Protein AF-A0A329S647-F1 (afdb_mon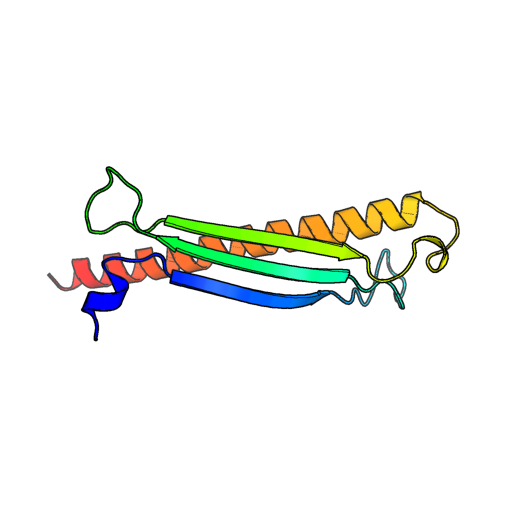omer)

Organism: NCBI:txid29920

Radius of gyration: 19.68 Å; Cα contacts (8 Å, |Δi|>4): 115; chains: 1; bounding box: 47×30×49 Å

pLDDT: mean 81.37, std 15.27, range [33.09, 95.38]

Secondary structure (DSSP, 8-state):
--GGGGTS-EEEEEEEEE---EETTEE--S--EEEEEEEEEEPPTTS-TT--EEEEEEEEEE-S-GGGS-S-HHHHHHHHHHHHHHHHHHHHHHHHHHHHHHHHHHHHHHTT-

Foldseek 3Di:
DVCVPQPDKDKDKDKDKDADQDDPRHGDDQFIKIKIKMWIWADDPPDDPPDIDIDIDMDIGGPGDPVVPPPDPVVNVVVVCVVVVVVVVVVVVVVVVVVVVVVVVVVVVVVVD

Nearest PDB structures (foldseek):
  6yfl-assembly1_AB  TM=3.359E-01  e=5.437E-01  Leviviridae sp.
  2n8x-assembly1_A  TM=4.693E-01  e=5.918E+00  Pseudomonas aeruginosa PAO1

Sequence (113 aa):
MVDLFRALPVVIVWRSFIDPVEFSGAPLRGAEFREKGYIVIRRPRGMAENFALLQTCYLIHQETPVHSLTDDGAVTGALTDFVLSGTAANIAVGHQIVANILFNEAMKTYSCV

Mean predicted aligned error: 8.7 Å

Structure (mmCIF, N/CA/C/O backbone):
data_AF-A0A329S647-F1
#
_entry.id   AF-A0A329S647-F1
#
loop_
_atom_site.group_PDB
_atom_site.id
_atom_site.type_symbol
_atom_site.label_atom_id
_atom_site.label_alt_id
_atom_site.label_comp_id
_atom_site.label_asym_id
_atom_site.label_entity_id
_atom_site.label_seq_id
_atom_site.pdbx_PDB_ins_code
_atom_site.Cartn_x
_atom_site.Cartn_y
_atom_site.Cartn_z
_atom_site.occupancy
_atom_site.B_iso_or_equiv
_atom_site.auth_seq_id
_atom_site.auth_comp_id
_atom_site.auth_asym_id
_atom_site.auth_atom_id
_atom_site.pdbx_PDB_model_num
ATOM 1 N N . MET A 1 1 ? -26.970 -7.142 13.706 1.00 37.16 1 MET A N 1
ATOM 2 C CA . MET A 1 1 ? -26.031 -6.963 12.568 1.00 37.16 1 MET A CA 1
ATOM 3 C C . MET A 1 1 ? -24.768 -6.188 12.959 1.00 37.16 1 MET A C 1
ATOM 5 O O . MET A 1 1 ? -23.732 -6.432 12.361 1.00 37.16 1 MET A O 1
ATOM 9 N N . VAL A 1 2 ? -24.813 -5.324 13.982 1.00 33.09 2 VAL A N 1
ATOM 10 C CA . VAL A 1 2 ? -23.635 -4.624 14.540 1.00 33.09 2 VAL A CA 1
ATOM 11 C C . VAL A 1 2 ? -22.710 -5.512 15.391 1.00 33.09 2 VAL A C 1
ATOM 13 O O . VAL A 1 2 ? -21.516 -5.246 15.462 1.00 33.09 2 VAL A O 1
ATOM 16 N N . ASP A 1 3 ? -23.207 -6.617 15.953 1.00 38.00 3 ASP A N 1
ATOM 17 C CA . ASP A 1 3 ? -22.401 -7.485 16.832 1.00 38.00 3 ASP A CA 1
ATOM 18 C C . ASP A 1 3 ? -21.430 -8.426 16.104 1.00 38.00 3 ASP A C 1
ATOM 20 O O . ASP A 1 3 ? -20.478 -8.918 16.709 1.00 38.00 3 ASP A O 1
ATOM 24 N N . LEU A 1 4 ? -21.607 -8.653 14.797 1.00 38.16 4 LEU A N 1
ATOM 25 C CA . LEU A 1 4 ? -20.732 -9.558 14.040 1.00 38.16 4 LEU A CA 1
ATOM 26 C C . LEU A 1 4 ? -19.337 -8.947 13.797 1.00 38.16 4 LEU A C 1
ATOM 28 O O . LEU A 1 4 ? -18.352 -9.674 13.699 1.00 38.16 4 LEU A O 1
ATOM 32 N N . PHE A 1 5 ? -19.232 -7.613 13.797 1.00 44.00 5 PHE A N 1
ATOM 33 C CA . PHE A 1 5 ? -17.959 -6.887 13.703 1.00 44.00 5 PHE A CA 1
ATOM 34 C C . PHE A 1 5 ? -17.169 -6.860 15.020 1.00 44.00 5 PHE A C 1
ATOM 36 O O . PHE A 1 5 ? -16.023 -6.416 15.039 1.00 44.00 5 PHE A O 1
ATOM 43 N N . ARG A 1 6 ? -17.755 -7.324 16.134 1.00 51.97 6 ARG A N 1
ATOM 44 C CA . ARG A 1 6 ? -17.140 -7.216 17.466 1.00 51.97 6 ARG A CA 1
ATOM 45 C C . ARG A 1 6 ? -16.229 -8.399 17.820 1.00 51.97 6 ARG A C 1
ATOM 47 O O . ARG A 1 6 ? -15.431 -8.280 18.746 1.00 51.97 6 ARG A O 1
ATOM 54 N N . ALA A 1 7 ? -16.315 -9.515 17.088 1.00 60.28 7 ALA A N 1
ATOM 55 C CA . ALA A 1 7 ? -15.612 -10.760 17.424 1.00 60.28 7 ALA A CA 1
ATOM 56 C C . ALA A 1 7 ? -14.517 -11.182 16.426 1.00 60.28 7 ALA A C 1
ATOM 58 O O . ALA A 1 7 ? -13.580 -11.878 16.820 1.00 60.28 7 ALA A O 1
ATOM 59 N N . LEU A 1 8 ? -14.606 -10.775 15.155 1.00 72.50 8 LEU A N 1
ATOM 60 C CA . LEU A 1 8 ? -13.685 -11.206 14.099 1.00 72.50 8 LEU A CA 1
ATOM 61 C C . LEU A 1 8 ? -12.980 -10.011 13.439 1.00 72.50 8 LEU A C 1
ATOM 63 O O . LEU A 1 8 ? -13.567 -8.934 13.339 1.00 72.50 8 LEU A O 1
ATOM 67 N N . PRO A 1 9 ? -11.719 -10.177 12.999 1.00 84.06 9 PRO A N 1
ATOM 68 C CA . PRO A 1 9 ? -11.006 -9.135 12.272 1.00 84.06 9 PRO A CA 1
ATOM 69 C C . PRO A 1 9 ? -11.719 -8.808 10.956 1.00 84.06 9 PRO A C 1
ATOM 71 O O . PRO A 1 9 ? -12.142 -9.708 10.231 1.00 84.06 9 PRO A O 1
ATOM 74 N N . VAL A 1 10 ? -11.800 -7.522 10.622 1.00 91.25 10 VAL A N 1
ATOM 75 C CA . VAL A 1 10 ? -12.219 -7.072 9.291 1.00 91.25 10 VAL A CA 1
ATOM 76 C C . VAL A 1 10 ? -10.992 -7.075 8.392 1.00 91.25 10 VAL A C 1
ATOM 78 O O . VAL A 1 10 ? -9.955 -6.519 8.756 1.00 91.25 10 VAL A O 1
ATOM 81 N N . VAL A 1 11 ? -11.109 -7.697 7.222 1.00 92.81 11 VAL A N 1
ATOM 82 C CA . VAL A 1 11 ? -10.036 -7.749 6.229 1.00 92.81 11 VAL A CA 1
ATOM 83 C C . VAL A 1 11 ? -10.542 -7.161 4.921 1.00 92.81 11 VAL A C 1
ATOM 85 O O . VAL A 1 11 ? -11.531 -7.634 4.366 1.00 92.81 11 VAL A O 1
ATOM 88 N N . ILE A 1 12 ? -9.859 -6.132 4.432 1.00 92.81 12 ILE A N 1
ATOM 89 C CA . ILE A 1 12 ? -10.088 -5.544 3.111 1.00 92.81 12 ILE A CA 1
ATOM 90 C C . ILE A 1 12 ? -8.939 -6.008 2.231 1.00 92.81 12 ILE A C 1
ATOM 92 O O . ILE A 1 12 ? -7.788 -5.839 2.618 1.00 92.81 12 ILE A O 1
ATOM 96 N N . VAL A 1 13 ? -9.236 -6.594 1.076 1.00 95.06 13 VAL A N 1
ATOM 97 C CA . VAL A 1 13 ? -8.231 -7.082 0.122 1.00 95.06 13 VAL A CA 1
ATOM 98 C C . VAL A 1 13 ? -8.418 -6.396 -1.221 1.00 95.06 13 VAL A C 1
ATOM 100 O O . VAL A 1 13 ? -9.549 -6.116 -1.620 1.00 95.06 13 VAL A O 1
ATOM 103 N N . TRP A 1 14 ? -7.325 -6.150 -1.934 1.00 94.38 14 TRP A N 1
ATOM 104 C CA . TRP A 1 14 ? -7.381 -5.593 -3.281 1.00 94.38 14 TRP A CA 1
ATOM 105 C C . TRP A 1 14 ? -6.266 -6.126 -4.176 1.00 94.38 14 TRP A C 1
ATOM 107 O O . TRP A 1 14 ? -5.287 -6.738 -3.735 1.00 94.38 14 TRP A O 1
ATOM 117 N N . ARG A 1 15 ? -6.460 -5.885 -5.471 1.00 95.38 15 ARG A N 1
ATOM 118 C CA . ARG A 1 15 ? -5.493 -6.121 -6.534 1.00 95.38 15 ARG A CA 1
ATOM 119 C C . ARG A 1 15 ? -5.568 -4.943 -7.494 1.00 95.38 15 ARG A C 1
ATOM 121 O O . ARG A 1 15 ? -6.639 -4.688 -8.039 1.00 95.38 15 ARG A O 1
ATOM 128 N N . SER A 1 16 ? -4.443 -4.281 -7.709 1.00 92.38 16 SER A N 1
ATOM 129 C CA . SER A 1 16 ? -4.302 -3.163 -8.633 1.00 92.38 16 SER A CA 1
ATOM 130 C C . SER A 1 16 ? -3.115 -3.366 -9.575 1.00 92.38 16 SER A C 1
ATOM 132 O O . SER A 1 16 ? -2.393 -4.371 -9.531 1.00 92.38 16 SER A O 1
ATOM 134 N N . PHE A 1 17 ? -2.927 -2.379 -10.440 1.00 90.94 17 PHE A N 1
ATOM 135 C CA . PHE A 1 17 ? -1.699 -2.156 -11.179 1.00 90.94 17 PHE A CA 1
ATOM 136 C C . PHE A 1 17 ? -1.162 -0.765 -10.844 1.00 90.94 17 PHE A C 1
ATOM 138 O O . PHE A 1 17 ? -1.932 0.161 -10.584 1.00 90.94 17 PHE A O 1
ATOM 145 N N . ILE A 1 18 ? 0.157 -0.633 -10.854 1.00 90.62 18 ILE A N 1
ATOM 146 C CA . ILE A 1 18 ? 0.865 0.640 -10.823 1.00 90.62 18 ILE A CA 1
ATOM 147 C C . ILE A 1 18 ? 1.507 0.774 -12.199 1.00 90.62 18 ILE A C 1
ATOM 149 O O . ILE A 1 18 ? 2.345 -0.047 -12.569 1.00 90.62 18 ILE A O 1
ATOM 153 N N . ASP A 1 19 ? 1.078 1.780 -12.950 1.00 88.50 19 ASP A N 1
ATOM 154 C CA . ASP A 1 19 ? 1.588 2.096 -14.283 1.00 88.50 19 ASP A CA 1
ATOM 155 C C . ASP A 1 19 ? 2.309 3.451 -14.211 1.00 88.50 19 ASP A C 1
ATOM 157 O O . ASP A 1 19 ? 1.651 4.499 -14.191 1.00 88.50 19 ASP A O 1
ATOM 161 N N . PRO A 1 20 ? 3.644 3.466 -14.033 1.00 84.38 20 PRO A N 1
ATOM 162 C CA . PRO A 1 20 ? 4.387 4.709 -13.963 1.00 84.38 20 PRO A CA 1
ATOM 163 C C . PRO A 1 20 ? 4.440 5.342 -15.355 1.00 84.38 20 PRO A C 1
ATOM 165 O O . PRO A 1 20 ? 4.976 4.764 -16.294 1.00 84.38 20 PRO A O 1
ATOM 168 N N . VAL A 1 21 ? 3.896 6.553 -15.467 1.00 85.75 21 VAL A N 1
ATOM 169 C CA . VAL A 1 21 ? 3.723 7.252 -16.752 1.00 85.75 21 VAL A CA 1
ATOM 170 C C . VAL A 1 21 ? 4.991 7.997 -17.191 1.00 85.75 21 VAL A C 1
ATOM 172 O O . VAL A 1 21 ? 5.231 8.198 -18.381 1.00 85.75 21 VAL A O 1
ATOM 175 N N . GLU A 1 22 ? 5.813 8.409 -16.226 1.00 85.56 22 GLU A N 1
ATOM 176 C CA . GLU A 1 22 ? 7.048 9.165 -16.431 1.00 85.56 22 GLU A CA 1
ATOM 177 C C . GLU A 1 22 ? 8.081 8.775 -15.367 1.00 85.56 22 GLU A C 1
ATOM 179 O O . GLU A 1 22 ? 7.741 8.592 -14.195 1.00 85.56 22 GLU A O 1
ATOM 184 N N . PHE A 1 23 ? 9.347 8.667 -15.770 1.00 84.06 23 PHE A N 1
ATOM 185 C CA . PHE A 1 23 ? 10.470 8.438 -14.868 1.00 84.06 23 PHE A CA 1
ATOM 186 C C . PHE A 1 23 ? 11.708 9.190 -15.363 1.00 84.06 23 PHE A C 1
ATOM 188 O O . PHE A 1 23 ? 12.059 9.126 -16.538 1.00 84.06 23 PHE A O 1
ATOM 195 N N . SER A 1 24 ? 12.377 9.922 -14.466 1.00 84.50 24 SER A N 1
ATOM 196 C CA . SER A 1 24 ? 13.574 10.715 -14.791 1.00 84.50 24 SER A CA 1
ATOM 197 C C . SER A 1 24 ? 13.382 11.724 -15.947 1.00 84.50 24 SER A C 1
ATOM 199 O O . SER A 1 24 ? 14.305 11.962 -16.727 1.00 84.50 24 SER A O 1
ATOM 201 N N . GLY A 1 25 ? 12.192 12.321 -16.072 1.00 84.31 25 GLY A N 1
ATOM 202 C CA . GLY A 1 25 ? 11.880 13.292 -17.130 1.00 84.31 25 GLY A CA 1
ATOM 203 C C . GLY A 1 25 ? 11.536 12.676 -18.491 1.00 84.31 25 GLY A C 1
ATOM 204 O O . GLY A 1 25 ? 11.373 13.410 -19.466 1.00 84.31 25 GLY A O 1
ATOM 205 N N . ALA A 1 26 ? 11.455 11.346 -18.586 1.00 81.25 26 ALA A N 1
ATOM 206 C CA . ALA A 1 26 ? 11.125 10.633 -19.813 1.00 81.25 26 ALA A CA 1
ATOM 207 C C . ALA A 1 26 ? 9.806 9.856 -19.664 1.00 81.25 26 ALA A C 1
ATOM 209 O O . ALA A 1 26 ? 9.584 9.232 -18.621 1.00 81.25 26 ALA A O 1
ATOM 210 N N . PRO A 1 27 ? 8.940 9.836 -20.698 1.00 82.31 27 PRO A N 1
ATOM 211 C CA . PRO A 1 27 ? 7.771 8.967 -20.713 1.00 82.31 27 PRO A CA 1
ATOM 212 C C . PRO A 1 27 ? 8.183 7.506 -20.548 1.00 82.31 27 PRO A C 1
ATOM 214 O O . P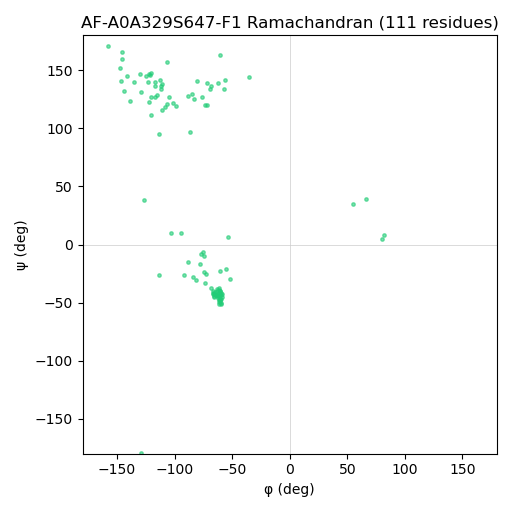RO A 1 27 ? 9.092 7.032 -21.233 1.00 82.31 27 PRO A O 1
ATOM 217 N N . LEU A 1 28 ? 7.484 6.788 -19.675 1.00 78.12 28 LEU A N 1
ATOM 218 C CA . LEU A 1 28 ? 7.743 5.382 -19.405 1.00 78.12 28 LEU A CA 1
ATOM 219 C C . LEU A 1 28 ? 6.581 4.534 -19.933 1.00 78.12 28 LEU A C 1
ATOM 221 O O . LEU A 1 28 ? 5.416 4.913 -19.836 1.00 78.12 28 LEU A O 1
ATOM 225 N N . ARG A 1 29 ? 6.903 3.400 -20.561 1.00 77.25 29 ARG A N 1
ATOM 226 C CA . ARG A 1 29 ? 5.926 2.427 -21.066 1.00 77.25 29 ARG A CA 1
ATOM 227 C C . ARG A 1 29 ? 6.440 1.020 -20.823 1.00 77.25 29 ARG A C 1
ATOM 229 O O . ARG A 1 29 ? 7.636 0.783 -20.959 1.00 77.25 29 ARG A O 1
ATOM 236 N N . GLY A 1 30 ? 5.533 0.092 -20.522 1.00 75.31 30 GLY A N 1
ATOM 237 C CA . GLY A 1 30 ? 5.903 -1.304 -20.281 1.00 75.31 30 GLY A CA 1
ATOM 238 C C . GLY A 1 30 ? 6.747 -1.465 -19.019 1.00 75.31 30 GLY A C 1
ATOM 239 O O . GLY A 1 30 ? 7.720 -2.205 -19.011 1.00 75.31 30 GLY A O 1
ATOM 240 N N . ALA A 1 31 ? 6.421 -0.722 -17.966 1.00 81.25 31 ALA A N 1
ATOM 241 C CA . ALA A 1 31 ? 7.070 -0.846 -16.666 1.00 81.25 31 ALA A CA 1
ATOM 242 C C . ALA A 1 31 ? 6.021 -1.056 -15.571 1.00 81.25 31 ALA A C 1
ATOM 244 O O . ALA A 1 31 ? 6.088 -0.487 -14.486 1.00 81.25 31 ALA A O 1
ATOM 245 N N . GLU A 1 32 ? 4.996 -1.832 -15.907 1.00 88.00 32 GLU A N 1
ATOM 246 C CA . GLU A 1 32 ? 3.836 -2.045 -15.058 1.00 88.00 32 GLU A CA 1
ATOM 247 C C . GLU A 1 32 ? 4.209 -2.920 -13.860 1.00 88.00 32 GLU A C 1
ATOM 249 O O . GLU A 1 32 ? 4.896 -3.942 -13.985 1.00 88.00 32 GLU A O 1
ATOM 254 N N . PHE A 1 33 ? 3.687 -2.555 -12.695 1.00 91.25 33 PHE A N 1
ATOM 255 C CA . PHE A 1 33 ? 3.770 -3.362 -11.490 1.00 91.25 33 PHE A CA 1
ATOM 256 C C . PHE A 1 33 ? 2.381 -3.867 -11.133 1.00 91.25 33 PHE A C 1
ATOM 258 O O . PHE A 1 33 ? 1.407 -3.118 -11.097 1.00 91.25 33 PHE A O 1
ATOM 265 N N . ARG A 1 34 ? 2.282 -5.152 -10.815 1.00 92.88 34 ARG A N 1
ATOM 266 C CA . ARG A 1 34 ? 1.104 -5.717 -10.177 1.00 92.88 34 ARG A CA 1
ATOM 267 C C . ARG A 1 34 ? 1.203 -5.484 -8.687 1.00 92.88 34 ARG A C 1
ATOM 269 O O . ARG A 1 34 ? 2.145 -5.923 -8.031 1.00 92.88 34 ARG A O 1
ATOM 276 N N . GLU A 1 35 ? 0.169 -4.863 -8.156 1.00 93.06 35 GLU A N 1
ATOM 277 C CA . GLU A 1 35 ? 0.035 -4.603 -6.740 1.00 93.06 35 GLU A CA 1
ATOM 278 C C . GLU A 1 35 ? -1.117 -5.450 -6.187 1.00 93.06 35 GLU A C 1
ATOM 280 O O . GLU A 1 35 ? -2.157 -5.673 -6.814 1.00 93.06 35 GLU A O 1
ATOM 285 N N . LYS A 1 36 ? -0.876 -6.044 -5.028 1.00 94.69 36 LYS A N 1
ATOM 286 C CA . LYS A 1 36 ? -1.887 -6.694 -4.206 1.00 94.69 36 LYS A CA 1
ATOM 287 C C . LYS A 1 36 ? -1.711 -6.159 -2.809 1.00 94.69 36 LYS A C 1
ATOM 289 O O . LYS A 1 36 ? -0.584 -5.951 -2.372 1.00 94.69 36 LYS A O 1
ATOM 294 N N . GLY A 1 37 ? -2.790 -6.022 -2.072 1.00 93.25 37 GLY A N 1
ATOM 295 C CA . GLY A 1 37 ? -2.653 -5.626 -0.689 1.00 93.25 37 GLY A CA 1
ATOM 296 C C . GLY A 1 37 ? -3.844 -6.010 0.141 1.00 93.25 37 GLY A C 1
ATOM 297 O O . GLY A 1 37 ? -4.864 -6.505 -0.352 1.00 93.25 37 GLY A O 1
ATOM 298 N N . TYR A 1 38 ? -3.656 -5.833 1.436 1.00 93.88 38 TYR A N 1
ATOM 299 C CA . TYR A 1 38 ? -4.715 -6.021 2.394 1.00 93.88 38 TYR A CA 1
ATOM 300 C C . TYR A 1 38 ? -4.570 -5.081 3.585 1.00 93.88 38 TYR A C 1
ATOM 302 O O . TYR A 1 38 ? -3.474 -4.675 3.978 1.00 93.88 38 TYR A O 1
ATOM 310 N N . ILE A 1 39 ? -5.712 -4.763 4.179 1.00 93.50 39 ILE A N 1
ATOM 311 C CA . ILE A 1 39 ? -5.835 -4.057 5.444 1.00 93.50 39 ILE A CA 1
ATOM 312 C C . ILE A 1 39 ? -6.519 -5.003 6.419 1.00 93.50 39 ILE A C 1
ATOM 314 O O . ILE A 1 39 ? -7.600 -5.513 6.130 1.00 93.50 39 ILE A O 1
ATOM 318 N N . VAL A 1 40 ? -5.912 -5.208 7.583 1.00 93.25 40 VAL A N 1
ATOM 319 C CA . VAL A 1 40 ? -6.532 -5.896 8.715 1.00 93.25 40 VAL A CA 1
ATOM 320 C C . VAL A 1 40 ? -6.887 -4.863 9.771 1.00 93.25 40 VAL A C 1
ATOM 322 O O . VAL A 1 40 ? -6.009 -4.178 10.295 1.00 93.25 40 VAL A O 1
ATOM 325 N N . ILE A 1 41 ? -8.170 -4.790 10.109 1.00 91.81 41 ILE A N 1
ATOM 326 C CA . ILE A 1 41 ? -8.682 -4.017 11.237 1.00 91.81 41 ILE A CA 1
ATOM 327 C C . ILE A 1 41 ? -9.098 -5.016 12.301 1.00 91.81 41 ILE A C 1
ATOM 329 O O . ILE A 1 41 ? -9.972 -5.859 12.090 1.00 91.81 41 ILE A O 1
ATOM 333 N N . ARG A 1 42 ? -8.454 -4.945 13.459 1.00 90.06 42 ARG A N 1
ATOM 334 C CA . ARG A 1 42 ? -8.737 -5.861 14.562 1.00 90.06 42 ARG A CA 1
ATOM 335 C C . ARG A 1 42 ? -8.582 -5.171 15.892 1.00 90.06 42 ARG A C 1
ATOM 337 O O . ARG A 1 42 ? -7.842 -4.202 16.019 1.00 90.06 42 ARG A O 1
ATOM 344 N N . ARG A 1 43 ? -9.193 -5.741 16.920 1.00 86.50 43 ARG A N 1
ATOM 345 C CA . ARG A 1 43 ? -8.925 -5.306 18.282 1.00 86.50 43 ARG A CA 1
ATOM 346 C C . ARG A 1 43 ? -7.565 -5.842 18.759 1.00 86.50 43 ARG A C 1
ATOM 348 O O . ARG A 1 43 ? -7.316 -7.049 18.657 1.00 86.50 43 ARG A O 1
ATOM 355 N N . PRO A 1 44 ? -6.662 -4.988 19.263 1.00 84.31 44 PRO A N 1
ATOM 356 C CA . PRO A 1 44 ? -5.436 -5.452 19.896 1.00 84.31 44 PRO A CA 1
ATOM 357 C C . PRO A 1 44 ? -5.747 -6.160 21.224 1.00 84.31 44 PRO A C 1
ATOM 359 O O . PRO A 1 44 ? -6.578 -5.711 22.015 1.00 84.31 44 PRO A O 1
ATOM 362 N N . ARG A 1 45 ? -5.089 -7.302 21.467 1.00 83.44 45 ARG A N 1
ATOM 363 C CA . ARG A 1 45 ? -5.224 -8.047 22.729 1.00 83.44 45 ARG A CA 1
ATOM 364 C C . ARG A 1 45 ? -4.570 -7.244 23.855 1.00 83.44 45 ARG A C 1
ATOM 366 O O . ARG A 1 45 ? -3.457 -6.765 23.678 1.00 83.44 45 ARG A O 1
ATOM 373 N N . GLY A 1 46 ? -5.247 -7.124 24.995 1.00 81.44 46 GLY A N 1
ATOM 374 C CA . GLY A 1 46 ? -4.727 -6.404 26.165 1.00 81.44 46 GLY A CA 1
ATOM 375 C C . GLY A 1 46 ? -4.901 -4.881 26.129 1.00 81.44 46 GLY A C 1
ATOM 376 O O . GLY A 1 46 ? -4.373 -4.206 27.004 1.00 81.44 46 GLY A O 1
ATOM 377 N N . MET A 1 47 ? -5.642 -4.335 25.157 1.00 79.38 47 MET A N 1
ATOM 378 C CA . MET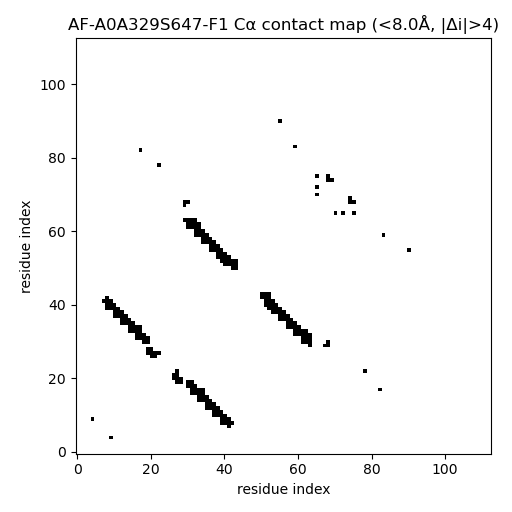 A 1 47 ? -5.983 -2.908 25.087 1.00 79.38 47 MET A CA 1
ATOM 379 C C . MET A 1 47 ? -7.460 -2.670 25.441 1.00 79.38 47 MET A C 1
ATOM 381 O O . MET A 1 47 ? -8.293 -3.579 25.318 1.00 79.38 47 MET A O 1
ATOM 385 N N . ALA A 1 48 ? -7.785 -1.448 25.873 1.00 77.38 48 ALA A N 1
ATOM 386 C CA . ALA A 1 48 ? -9.150 -1.049 26.216 1.00 77.38 48 ALA A CA 1
ATOM 387 C C . ALA A 1 48 ? -10.125 -1.164 25.022 1.00 77.38 48 ALA A C 1
ATOM 389 O O . ALA A 1 48 ? -9.721 -1.279 23.863 1.00 77.38 48 ALA A O 1
ATOM 390 N N . GLU A 1 49 ? -11.428 -1.164 25.319 1.00 75.56 49 GLU A N 1
ATOM 391 C CA . GLU A 1 49 ? -12.508 -1.461 24.360 1.00 75.56 49 GLU A CA 1
ATOM 392 C C . GLU A 1 49 ? -12.604 -0.536 23.153 1.00 75.56 49 GLU A C 1
ATOM 394 O O . GLU A 1 49 ? -13.134 -0.923 22.115 1.00 75.56 49 GLU A O 1
ATOM 399 N N . ASN A 1 50 ? -12.070 0.664 23.291 1.00 79.62 50 ASN A N 1
ATOM 400 C CA . ASN A 1 50 ? -12.194 1.772 22.364 1.00 79.62 50 ASN A CA 1
ATOM 401 C C . ASN A 1 50 ? -11.040 1.868 21.354 1.00 79.62 50 ASN A C 1
ATOM 403 O O . ASN A 1 50 ? -10.947 2.864 20.642 1.00 79.62 50 ASN A O 1
ATOM 407 N N . PHE A 1 51 ? -10.165 0.861 21.282 1.00 82.31 51 PHE A N 1
ATOM 408 C CA . PHE A 1 51 ? -9.028 0.859 20.363 1.00 82.31 51 PHE A CA 1
ATOM 409 C C . PHE A 1 51 ? -9.156 -0.210 19.277 1.00 82.31 51 PHE A C 1
ATOM 411 O O . PHE A 1 51 ? -9.539 -1.356 19.528 1.00 82.31 51 PHE A O 1
ATOM 418 N N . ALA A 1 52 ? -8.739 0.156 18.068 1.00 86.56 52 ALA A N 1
ATOM 419 C CA . ALA A 1 52 ? -8.551 -0.750 16.946 1.00 86.56 52 ALA A CA 1
ATOM 420 C C . ALA A 1 52 ? -7.119 -0.623 16.418 1.00 86.56 52 ALA A C 1
ATOM 422 O O 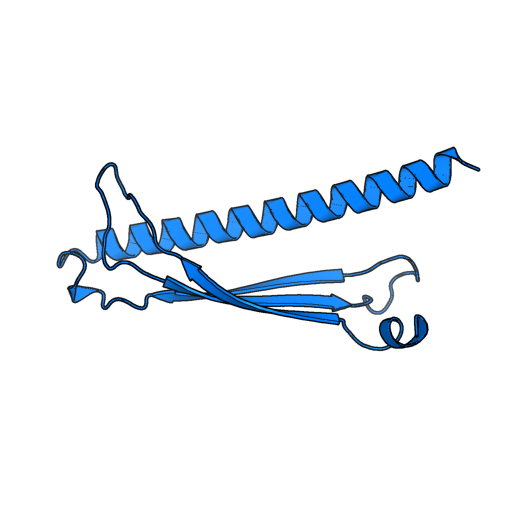. ALA A 1 52 ? -6.535 0.459 16.409 1.00 86.56 52 ALA A O 1
ATOM 423 N N . LEU A 1 53 ? -6.558 -1.741 15.971 1.00 88.75 53 LEU A N 1
ATOM 424 C CA . LEU A 1 53 ? -5.285 -1.801 15.276 1.00 88.75 53 LEU A CA 1
ATOM 425 C C . LEU A 1 53 ? -5.555 -1.951 13.780 1.00 88.75 53 LEU A C 1
ATOM 427 O O . LEU A 1 53 ? -6.184 -2.924 13.356 1.00 88.75 53 LEU A O 1
ATOM 431 N N . LEU A 1 54 ? -5.037 -0.997 13.012 1.00 91.75 54 LEU A N 1
ATOM 432 C CA . LEU A 1 54 ? -5.017 -0.990 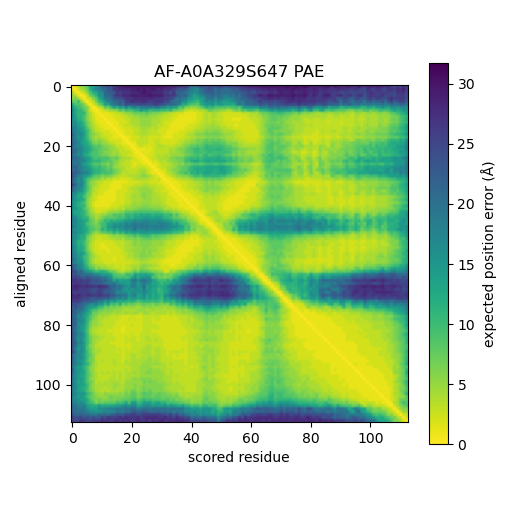11.557 1.00 91.75 54 LEU A CA 1
ATOM 433 C C . LEU A 1 54 ? -3.641 -1.474 11.088 1.00 91.75 54 LEU A C 1
ATOM 435 O O . LEU A 1 54 ? -2.628 -0.857 11.408 1.00 91.75 54 LEU A O 1
ATOM 439 N N . GLN A 1 55 ? -3.589 -2.577 10.346 1.00 91.88 55 GLN A N 1
ATOM 440 C CA . GLN A 1 55 ? -2.357 -3.064 9.724 1.00 91.88 55 GLN A CA 1
ATOM 441 C C . GLN A 1 55 ? -2.551 -3.126 8.220 1.00 91.88 55 GLN A C 1
ATOM 443 O O . GLN A 1 55 ? -3.487 -3.768 7.752 1.00 91.88 55 GLN A O 1
ATOM 448 N N . THR A 1 56 ? -1.648 -2.500 7.479 1.00 92.81 56 THR A N 1
ATOM 449 C CA . THR A 1 56 ? -1.702 -2.452 6.021 1.00 92.81 56 THR A CA 1
ATOM 450 C C . THR A 1 56 ? -0.481 -3.152 5.444 1.00 92.81 56 THR A C 1
ATOM 452 O O . THR A 1 56 ? 0.629 -2.955 5.934 1.00 92.81 56 THR A O 1
ATOM 455 N N . CYS A 1 57 ? -0.681 -3.967 4.413 1.00 91.06 57 CYS A N 1
ATOM 456 C CA . CYS A 1 57 ? 0.386 -4.667 3.711 1.00 91.06 57 CYS A CA 1
ATOM 457 C C . CYS A 1 57 ? 0.176 -4.568 2.201 1.00 91.06 57 CYS A C 1
ATOM 459 O O . CYS A 1 57 ? -0.950 -4.690 1.719 1.00 91.06 57 CYS A O 1
ATOM 461 N N . TYR A 1 58 ? 1.279 -4.375 1.482 1.00 92.44 58 TYR A N 1
ATOM 462 C CA . TYR A 1 58 ? 1.339 -4.347 0.029 1.00 92.44 58 TYR A CA 1
ATOM 463 C C . TYR A 1 58 ? 2.344 -5.400 -0.441 1.00 92.44 58 TYR A C 1
ATOM 465 O O . TYR A 1 58 ? 3.406 -5.581 0.152 1.00 92.44 58 TYR A O 1
ATOM 473 N N . LEU A 1 59 ? 1.995 -6.082 -1.522 1.00 92.69 59 LEU A N 1
ATOM 474 C CA . LEU A 1 59 ? 2.813 -7.020 -2.269 1.00 92.69 59 LEU A CA 1
ATOM 475 C C . LEU A 1 59 ? 2.898 -6.474 -3.691 1.00 92.69 59 LEU A C 1
ATOM 477 O O . LEU A 1 59 ? 1.892 -6.438 -4.403 1.00 92.69 59 LEU A O 1
ATOM 481 N N . ILE A 1 60 ? 4.087 -6.033 -4.085 1.00 92.62 60 ILE A N 1
ATOM 482 C CA . ILE A 1 60 ? 4.326 -5.408 -5.385 1.00 92.62 60 ILE A CA 1
ATOM 483 C C . ILE A 1 60 ? 5.271 -6.299 -6.178 1.00 92.62 60 ILE A C 1
ATOM 485 O O . ILE A 1 60 ? 6.320 -6.705 -5.681 1.00 92.62 60 ILE A O 1
ATOM 489 N N . HIS A 1 61 ? 4.874 -6.615 -7.404 1.00 88.75 61 HIS A N 1
ATOM 490 C CA . HIS A 1 61 ? 5.635 -7.429 -8.338 1.00 88.75 61 HIS A CA 1
ATOM 491 C C . HIS A 1 61 ? 5.726 -6.703 -9.677 1.00 88.75 61 HIS A C 1
ATOM 493 O O . HIS A 1 61 ? 4.708 -6.259 -10.202 1.00 88.75 61 HIS A O 1
ATOM 499 N N . GLN A 1 62 ? 6.920 -6.600 -10.249 1.00 85.19 62 GLN A N 1
ATOM 500 C CA . GLN A 1 62 ? 7.097 -6.039 -11.585 1.00 85.19 62 GLN A CA 1
ATOM 501 C C . GLN A 1 62 ? 6.594 -7.043 -12.632 1.00 85.19 62 GLN A C 1
ATOM 503 O O . GLN A 1 62 ? 7.077 -8.168 -12.694 1.00 85.19 62 GLN A O 1
ATOM 508 N N . GLU A 1 63 ? 5.603 -6.671 -13.444 1.00 80.44 63 GLU A N 1
ATOM 509 C CA . GLU A 1 63 ? 5.039 -7.577 -14.460 1.00 80.44 63 GLU A CA 1
ATOM 510 C C . GLU A 1 63 ? 5.880 -7.626 -15.728 1.00 80.44 63 GLU A C 1
ATOM 512 O O . GLU A 1 63 ? 5.916 -8.650 -16.408 1.00 80.44 63 GLU A O 1
ATOM 517 N N . THR A 1 64 ? 6.555 -6.526 -16.056 1.00 68.00 64 THR A N 1
ATOM 518 C CA . THR A 1 64 ? 7.344 -6.459 -17.285 1.00 68.00 64 THR A CA 1
ATOM 519 C C . THR A 1 64 ? 8.765 -6.971 -17.031 1.00 68.00 64 THR A C 1
ATOM 521 O O . THR A 1 64 ? 9.405 -6.488 -16.093 1.00 68.00 64 THR A O 1
ATOM 524 N N . PRO A 1 65 ? 9.289 -7.927 -17.829 1.00 59.44 65 PRO A N 1
ATOM 525 C CA . PRO A 1 65 ? 10.642 -8.440 -17.649 1.00 59.44 65 PRO A CA 1
ATOM 526 C C . PRO A 1 65 ? 11.680 -7.317 -17.693 1.00 59.44 65 PRO A C 1
ATOM 528 O O . PRO A 1 65 ? 11.588 -6.413 -18.526 1.00 59.44 65 PRO A O 1
ATOM 531 N N . VAL A 1 66 ? 12.703 -7.418 -16.842 1.00 54.28 66 VAL A N 1
ATOM 532 C CA . VAL A 1 66 ? 13.813 -6.453 -16.725 1.00 54.28 66 VAL A CA 1
ATOM 533 C C . VAL A 1 66 ? 14.471 -6.150 -18.077 1.00 54.28 66 VAL A C 1
ATOM 535 O O . VAL A 1 66 ? 14.913 -5.037 -18.294 1.00 54.28 66 VAL A O 1
ATOM 538 N N . HIS A 1 67 ? 14.456 -7.104 -19.012 1.00 52.75 67 HIS A N 1
ATOM 539 C CA . HIS A 1 67 ? 15.065 -7.007 -20.347 1.00 52.75 67 HIS A CA 1
ATOM 540 C C . HIS A 1 67 ? 14.297 -6.109 -21.341 1.00 52.75 67 HIS A C 1
ATOM 542 O O . HIS A 1 67 ? 14.769 -5.882 -22.452 1.00 52.75 67 HIS A O 1
ATOM 548 N N . SER A 1 68 ? 13.081 -5.67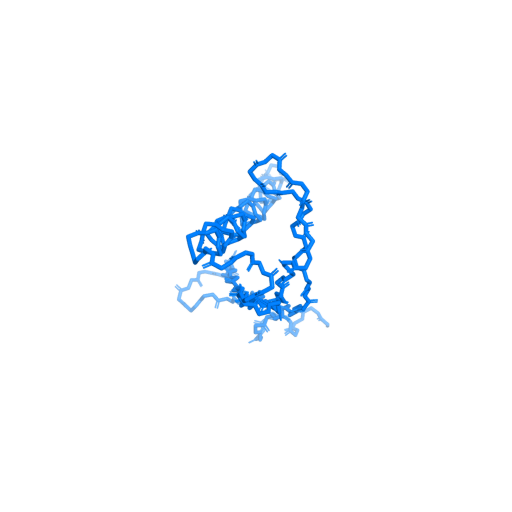4 -20.986 1.00 53.62 68 SER A N 1
ATOM 549 C CA . SER A 1 68 ? 12.222 -4.800 -21.815 1.00 53.62 68 SER A CA 1
ATOM 550 C C . SER A 1 68 ? 12.445 -3.319 -21.513 1.00 53.62 68 SER A C 1
ATOM 552 O O . SER A 1 68 ? 12.216 -2.460 -22.362 1.00 53.62 68 SER A O 1
ATOM 554 N N . LEU A 1 69 ? 12.883 -3.039 -20.288 1.00 57.88 69 LEU A N 1
ATOM 555 C CA . LEU A 1 69 ? 13.532 -1.795 -19.924 1.00 57.88 69 LEU A CA 1
ATOM 556 C C . LEU A 1 69 ? 14.984 -1.970 -20.384 1.00 57.88 69 LEU A C 1
ATOM 558 O O . LEU A 1 69 ? 15.500 -3.081 -20.356 1.00 57.88 69 LEU A O 1
ATOM 562 N N . THR A 1 70 ? 15.609 -0.930 -20.921 1.00 55.94 70 THR A N 1
ATOM 563 C CA . THR A 1 70 ? 17.01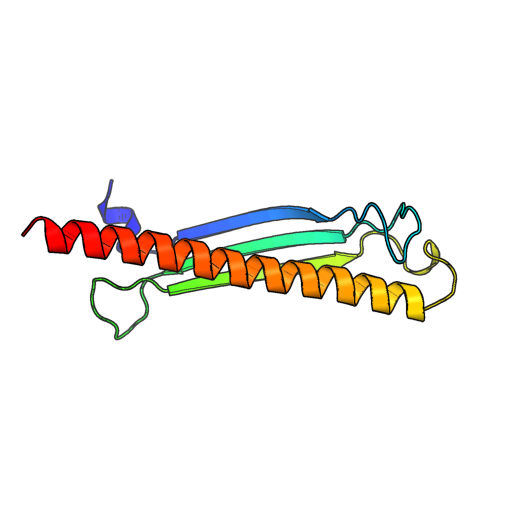1 -0.947 -21.385 1.00 55.94 70 THR A CA 1
ATOM 564 C C . THR A 1 70 ? 17.915 -1.824 -20.505 1.00 55.94 70 THR A C 1
ATOM 566 O O . THR A 1 70 ? 17.734 -1.800 -19.293 1.00 55.94 70 THR A O 1
ATOM 569 N N . ASP A 1 71 ? 18.901 -2.525 -21.092 1.00 57.66 71 ASP A N 1
ATOM 570 C CA . ASP A 1 71 ? 19.853 -3.491 -20.471 1.00 57.66 71 ASP A CA 1
ATOM 571 C C . ASP A 1 71 ? 20.652 -2.961 -19.246 1.00 57.66 71 ASP A C 1
ATOM 573 O O . ASP A 1 71 ? 21.547 -3.605 -18.707 1.00 57.66 71 ASP A O 1
ATOM 577 N N . ASP A 1 72 ? 20.323 -1.759 -18.786 1.00 63.03 72 ASP A N 1
ATOM 578 C CA . ASP A 1 72 ? 20.829 -1.113 -17.597 1.00 63.03 72 ASP A CA 1
ATOM 579 C C . ASP A 1 72 ? 20.018 -1.515 -16.349 1.00 63.03 72 ASP A C 1
ATOM 581 O O . ASP A 1 72 ? 18.976 -0.940 -16.007 1.00 63.03 72 ASP A O 1
ATOM 585 N N . GLY A 1 73 ? 20.534 -2.507 -15.619 1.00 63.66 73 GLY A N 1
ATOM 586 C CA . GLY A 1 73 ? 19.995 -2.926 -14.323 1.00 63.66 73 GLY A CA 1
ATOM 587 C C . GLY A 1 73 ? 19.885 -1.793 -13.288 1.00 63.66 73 GLY A C 1
ATOM 588 O O . GLY A 1 73 ? 19.063 -1.898 -12.375 1.00 63.66 73 GLY A O 1
ATOM 589 N N . ALA A 1 74 ? 20.633 -0.689 -13.436 1.00 69.62 74 ALA A N 1
ATOM 590 C CA . ALA A 1 74 ? 20.527 0.466 -12.544 1.00 69.62 74 ALA A CA 1
ATOM 591 C C . ALA A 1 74 ? 19.188 1.207 -12.703 1.00 69.62 74 ALA A C 1
ATOM 593 O O . ALA A 1 74 ? 18.597 1.628 -11.706 1.00 69.62 74 ALA A O 1
ATOM 594 N N . VAL A 1 75 ? 18.662 1.307 -13.930 1.00 77.94 75 VAL A N 1
ATOM 595 C CA . VAL A 1 75 ? 17.364 1.950 -14.210 1.00 77.94 75 VAL A CA 1
ATOM 596 C C . VAL A 1 75 ? 16.218 1.150 -13.595 1.00 77.94 75 VAL A C 1
ATOM 598 O O . VAL A 1 75 ? 15.321 1.723 -12.979 1.00 77.94 75 VAL A O 1
ATOM 601 N N . THR A 1 76 ? 16.270 -0.181 -13.695 1.00 79.62 76 THR A N 1
ATOM 602 C CA . THR A 1 76 ? 15.249 -1.061 -13.102 1.00 79.62 76 THR A CA 1
ATOM 603 C C . THR A 1 76 ? 15.238 -0.972 -11.576 1.00 79.62 76 THR A C 1
ATOM 605 O O . THR A 1 76 ? 14.165 -0.910 -10.968 1.00 79.62 76 THR A O 1
ATOM 608 N N . GLY A 1 77 ? 16.418 -0.921 -10.949 1.00 84.12 77 GLY A N 1
ATOM 609 C CA . GLY A 1 77 ? 16.539 -0.726 -9.504 1.00 84.12 77 GLY A CA 1
ATOM 610 C C . GLY A 1 77 ? 15.944 0.609 -9.058 1.00 84.12 77 GLY A C 1
ATOM 611 O O . GLY A 1 77 ? 15.056 0.634 -8.210 1.00 84.12 77 GLY A O 1
ATOM 612 N N . ALA A 1 78 ? 16.347 1.707 -9.702 1.00 87.81 78 ALA A N 1
ATOM 613 C CA . ALA A 1 78 ? 15.858 3.043 -9.368 1.00 87.81 78 ALA A CA 1
ATOM 614 C C . ALA A 1 78 ? 14.337 3.188 -9.568 1.00 87.81 78 ALA A C 1
ATOM 616 O O . ALA A 1 78 ? 13.659 3.828 -8.762 1.00 87.81 78 ALA A O 1
ATOM 617 N N . LEU A 1 79 ? 13.783 2.568 -10.614 1.00 87.38 79 LEU A N 1
ATOM 618 C CA . LEU A 1 79 ? 12.341 2.549 -10.843 1.00 87.38 79 LEU A CA 1
ATOM 619 C C . LEU A 1 79 ? 11.600 1.751 -9.761 1.00 87.38 79 LEU A C 1
ATOM 621 O O . LEU A 1 79 ? 10.556 2.187 -9.272 1.00 87.38 79 LEU A O 1
ATOM 625 N N . THR A 1 80 ? 12.142 0.597 -9.373 1.00 88.62 80 THR A N 1
ATOM 626 C CA . THR A 1 80 ? 11.578 -0.219 -8.291 1.00 88.62 80 THR A CA 1
ATOM 627 C C . THR A 1 80 ? 11.568 0.569 -6.983 1.00 88.62 80 THR A C 1
ATOM 629 O O . THR A 1 80 ? 10.528 0.658 -6.330 1.00 88.62 80 THR A O 1
ATOM 632 N N . ASP A 1 81 ? 12.682 1.217 -6.638 1.00 91.12 81 ASP A N 1
ATOM 633 C CA . ASP A 1 81 ? 12.794 2.050 -5.439 1.00 91.12 81 ASP A CA 1
ATOM 634 C C . ASP A 1 81 ? 11.803 3.214 -5.451 1.00 91.12 81 ASP A C 1
ATOM 636 O O . ASP A 1 81 ? 11.186 3.513 -4.425 1.00 91.12 81 ASP A O 1
ATOM 640 N N . PHE A 1 82 ? 11.594 3.843 -6.609 1.00 90.62 82 PHE A N 1
ATOM 641 C CA . PHE A 1 82 ? 10.585 4.884 -6.778 1.00 90.62 82 PHE A CA 1
ATOM 642 C C . PHE A 1 82 ? 9.171 4.367 -6.470 1.00 90.62 82 PHE A C 1
ATOM 644 O O . PHE A 1 82 ? 8.460 4.967 -5.659 1.00 90.62 82 PHE A O 1
ATOM 651 N N . VAL A 1 83 ? 8.776 3.230 -7.052 1.00 91.56 83 VAL A N 1
ATOM 652 C CA . VAL A 1 83 ? 7.447 2.632 -6.834 1.00 91.56 83 VAL A CA 1
ATOM 653 C C . VAL A 1 83 ? 7.249 2.216 -5.375 1.00 91.56 83 VAL A C 1
ATOM 655 O O . VAL A 1 83 ? 6.199 2.495 -4.783 1.00 91.56 83 VAL A O 1
ATOM 658 N N . LEU A 1 84 ? 8.257 1.586 -4.767 1.00 92.25 84 LEU A N 1
ATOM 659 C CA . LEU A 1 84 ? 8.203 1.169 -3.366 1.00 92.25 84 LEU A CA 1
ATOM 660 C C . LEU A 1 84 ? 8.128 2.374 -2.421 1.00 92.25 84 LEU A C 1
ATOM 662 O O . LEU A 1 84 ? 7.309 2.376 -1.500 1.00 92.25 84 LEU A O 1
ATOM 666 N N . SER A 1 85 ? 8.915 3.420 -2.677 1.00 93.50 85 SER A N 1
ATOM 667 C CA . SER A 1 85 ? 8.931 4.640 -1.860 1.00 93.50 85 SER A CA 1
ATOM 668 C C . SER A 1 85 ? 7.612 5.404 -1.950 1.00 93.50 85 SER A C 1
ATOM 670 O O . SER A 1 85 ? 7.057 5.798 -0.923 1.00 93.50 85 SER A O 1
ATOM 672 N N . GLY A 1 86 ? 7.063 5.561 -3.159 1.00 92.06 86 GLY A N 1
ATOM 673 C CA . GLY A 1 86 ? 5.746 6.168 -3.358 1.00 92.06 86 GLY A CA 1
ATOM 674 C C . GLY A 1 86 ? 4.640 5.380 -2.653 1.00 92.06 86 GLY A C 1
ATOM 675 O O . GLY A 1 86 ? 3.776 5.960 -1.994 1.00 92.06 86 GLY A O 1
ATOM 676 N N . THR A 1 87 ? 4.706 4.047 -2.700 1.00 92.25 87 THR A N 1
ATOM 677 C CA . THR A 1 87 ? 3.745 3.201 -1.983 1.00 92.25 87 THR A CA 1
ATOM 678 C C . THR A 1 87 ? 3.877 3.348 -0.468 1.00 92.25 87 THR A C 1
ATOM 680 O O . THR A 1 87 ? 2.871 3.515 0.219 1.00 92.25 87 THR A O 1
ATOM 683 N N . ALA A 1 88 ? 5.100 3.338 0.068 1.00 92.56 88 ALA A N 1
ATOM 684 C CA . ALA A 1 88 ? 5.341 3.529 1.496 1.00 92.56 88 ALA A CA 1
ATOM 685 C C . ALA A 1 88 ? 4.818 4.890 1.988 1.00 92.56 88 ALA A C 1
ATOM 687 O O . ALA A 1 88 ? 4.167 4.961 3.034 1.00 92.56 88 ALA A O 1
ATOM 688 N N . ALA A 1 89 ? 5.027 5.953 1.206 1.00 94.06 89 ALA A N 1
ATOM 689 C CA . ALA A 1 89 ? 4.476 7.274 1.493 1.00 94.06 89 ALA A CA 1
ATOM 690 C C . ALA A 1 89 ? 2.938 7.259 1.509 1.00 94.06 89 ALA A C 1
ATOM 692 O O . ALA A 1 89 ? 2.330 7.776 2.447 1.00 94.06 89 ALA A O 1
ATOM 693 N N . ASN A 1 90 ? 2.301 6.600 0.535 1.00 90.06 90 ASN A N 1
ATOM 694 C CA . ASN A 1 90 ? 0.843 6.469 0.484 1.00 90.06 90 ASN A CA 1
ATOM 695 C C . ASN A 1 90 ? 0.273 5.715 1.696 1.00 90.06 90 ASN A C 1
ATOM 697 O O . ASN A 1 90 ? -0.759 6.121 2.232 1.00 90.06 90 ASN A O 1
ATOM 701 N N . ILE A 1 91 ? 0.951 4.662 2.172 1.00 91.38 91 ILE A N 1
ATOM 702 C CA . ILE A 1 91 ? 0.563 3.949 3.402 1.00 91.38 91 ILE A CA 1
ATOM 703 C C . ILE A 1 91 ? 0.580 4.902 4.596 1.00 91.38 91 ILE A C 1
ATOM 705 O O . ILE A 1 91 ? -0.404 4.984 5.334 1.00 91.38 91 ILE A O 1
ATOM 709 N N . ALA A 1 92 ? 1.685 5.630 4.775 1.00 92.94 92 ALA A N 1
ATOM 710 C CA . ALA A 1 92 ? 1.865 6.537 5.902 1.00 92.94 92 ALA A CA 1
ATOM 711 C C . ALA A 1 92 ? 0.818 7.662 5.898 1.00 92.94 92 ALA A C 1
ATOM 713 O O . ALA A 1 92 ? 0.176 7.917 6.919 1.00 92.94 92 ALA A O 1
ATOM 714 N N . VAL A 1 93 ? 0.585 8.281 4.736 1.00 94.88 93 VAL A N 1
ATOM 715 C CA . VAL A 1 93 ? -0.446 9.314 4.561 1.00 94.88 93 VAL A CA 1
ATOM 716 C C . VAL A 1 93 ? -1.837 8.747 4.843 1.00 94.88 93 VAL A C 1
ATOM 718 O O . VAL A 1 93 ? -2.614 9.364 5.571 1.00 94.88 93 VAL A O 1
ATOM 721 N N . GLY A 1 94 ? -2.149 7.551 4.337 1.00 91.31 94 GLY A N 1
ATOM 722 C CA . GLY A 1 94 ? -3.421 6.882 4.606 1.00 91.31 94 GLY A CA 1
ATOM 723 C C . GLY A 1 94 ? -3.654 6.645 6.100 1.00 91.31 94 GLY A C 1
ATOM 724 O O . GLY A 1 94 ? -4.728 6.957 6.617 1.00 91.31 94 GLY A O 1
ATOM 725 N N . HIS A 1 95 ? -2.639 6.159 6.821 1.00 91.44 95 HIS A N 1
ATOM 726 C CA . HIS A 1 95 ? -2.706 5.983 8.278 1.00 91.44 95 HIS A CA 1
ATOM 727 C C . HIS A 1 95 ? -2.924 7.307 9.008 1.00 91.44 95 HIS A C 1
ATOM 729 O O . HIS A 1 95 ? -3.765 7.371 9.905 1.00 91.44 95 HIS A O 1
ATOM 735 N N . GLN A 1 96 ? -2.226 8.369 8.603 1.00 94.88 96 GLN A N 1
ATOM 736 C CA . GLN A 1 96 ? -2.382 9.694 9.196 1.00 94.88 96 GLN A CA 1
ATOM 737 C C . GLN A 1 96 ? -3.790 10.265 8.971 1.00 94.88 96 GLN A C 1
ATOM 739 O O . GLN A 1 96 ? -4.388 10.799 9.903 1.00 94.88 96 GLN A O 1
ATOM 744 N N . ILE A 1 97 ? -4.348 10.129 7.764 1.00 94.56 97 ILE A N 1
ATOM 745 C CA . ILE A 1 97 ? -5.709 10.590 7.448 1.00 94.56 97 ILE A CA 1
ATOM 746 C C . ILE A 1 97 ? -6.734 9.869 8.325 1.00 94.56 97 ILE A C 1
ATOM 748 O O . ILE A 1 97 ? -7.574 10.521 8.947 1.00 94.56 97 ILE A O 1
ATOM 752 N N . VAL A 1 98 ? -6.644 8.539 8.419 1.00 91.00 98 VAL A N 1
ATOM 753 C CA . VAL A 1 98 ? -7.546 7.746 9.266 1.00 91.00 98 VAL A CA 1
ATOM 754 C C . VAL A 1 98 ? -7.422 8.168 10.731 1.00 91.00 98 VAL A C 1
ATOM 756 O O . VAL A 1 98 ? -8.439 8.414 11.378 1.00 91.00 98 VAL A O 1
ATOM 759 N N . ALA A 1 99 ? -6.197 8.312 11.245 1.00 89.69 99 ALA A N 1
ATOM 760 C CA . ALA A 1 99 ? -5.959 8.747 12.620 1.00 89.69 99 ALA A CA 1
ATOM 761 C C . ALA A 1 99 ? -6.554 10.137 12.900 1.00 89.69 99 ALA A C 1
ATOM 763 O O . ALA A 1 99 ? -7.225 10.321 13.914 1.00 89.69 99 ALA A O 1
ATOM 764 N N . ASN A 1 100 ? -6.379 11.090 11.982 1.00 93.19 100 ASN A N 1
ATOM 765 C CA . ASN A 1 100 ? -6.911 12.445 12.120 1.00 93.19 100 ASN A CA 1
ATOM 766 C C . ASN A 1 100 ? -8.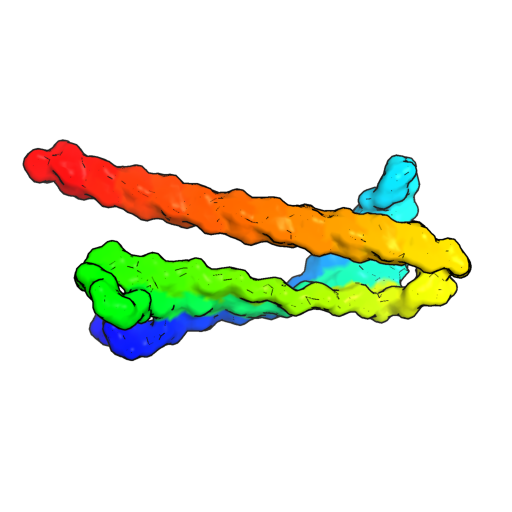444 12.477 12.100 1.00 93.19 100 ASN A C 1
ATOM 768 O O . ASN A 1 100 ? -9.048 13.186 12.902 1.00 93.19 100 ASN A O 1
ATOM 772 N N . ILE A 1 101 ? -9.086 11.709 11.211 1.00 92.88 101 ILE A N 1
ATOM 773 C CA . ILE A 1 101 ? -10.553 11.611 11.166 1.00 92.88 101 ILE A CA 1
ATOM 774 C C . ILE A 1 101 ? -11.078 11.050 12.491 1.00 92.88 101 ILE A C 1
ATOM 776 O O . ILE A 1 101 ? -11.958 11.652 13.100 1.00 92.88 101 ILE A O 1
ATOM 780 N N . LEU A 1 102 ? -10.503 9.941 12.970 1.00 88.12 102 LEU A N 1
ATOM 781 C CA . LEU A 1 102 ? -10.910 9.319 14.233 1.00 88.12 102 LEU A CA 1
ATOM 782 C C . LEU A 1 102 ? -10.695 10.251 15.431 1.00 88.12 102 LEU A C 1
ATOM 784 O O . LEU A 1 102 ? -11.562 10.342 16.299 1.00 88.12 102 LEU A O 1
ATOM 788 N N . PHE A 1 103 ? -9.571 10.969 15.464 1.00 88.88 103 PHE A N 1
ATOM 789 C CA . PHE A 1 103 ? -9.289 11.957 16.501 1.00 88.88 103 PHE A CA 1
ATOM 790 C C . PHE A 1 103 ? -10.325 13.087 16.502 1.00 88.88 103 PHE A C 1
ATOM 792 O O . PHE A 1 103 ? -10.889 13.410 17.545 1.00 88.88 103 PHE A O 1
ATOM 799 N N . ASN A 1 104 ? -10.629 13.649 15.331 1.00 92.12 104 ASN A N 1
ATOM 800 C CA . ASN A 1 104 ? -11.606 14.727 15.203 1.00 92.12 104 ASN A CA 1
ATOM 801 C C . ASN A 1 104 ? -13.016 14.284 15.621 1.00 92.12 104 ASN A C 1
ATOM 803 O O . ASN A 1 104 ? -13.717 15.041 16.289 1.00 92.12 104 ASN A O 1
ATOM 807 N N . GLU A 1 105 ? -13.433 13.065 15.272 1.00 88.44 105 GLU A N 1
ATOM 808 C CA . GLU A 1 105 ? -14.727 12.515 15.698 1.00 88.44 105 GLU A CA 1
ATOM 809 C C . GLU A 1 105 ? -14.793 12.277 17.212 1.00 88.44 105 GLU A C 1
ATOM 811 O O . GLU A 1 105 ? -15.794 12.612 17.855 1.00 88.44 105 GLU A O 1
ATOM 816 N N . ALA A 1 106 ? -13.709 11.781 17.817 1.00 86.19 106 ALA A N 1
ATOM 817 C CA . ALA A 1 106 ? -13.625 11.664 19.269 1.00 86.19 106 ALA A CA 1
ATOM 818 C C . ALA A 1 106 ? -13.764 13.041 19.937 1.00 86.19 106 ALA A C 1
ATOM 820 O O . ALA A 1 106 ? -14.582 13.205 20.841 1.00 86.19 106 ALA A O 1
ATOM 821 N N . MET A 1 107 ? -13.045 14.055 19.445 1.00 87.25 107 MET A N 1
ATOM 822 C CA . MET A 1 107 ? -13.105 15.418 19.983 1.00 87.25 107 MET A CA 1
ATOM 823 C C . MET A 1 107 ? -14.502 16.043 19.877 1.00 87.25 107 MET A C 1
ATOM 825 O O . MET A 1 107 ? -14.963 16.641 20.848 1.00 87.25 107 MET A O 1
ATOM 829 N N . LYS A 1 108 ? -15.211 15.859 18.752 1.00 86.62 108 LYS A N 1
ATOM 830 C CA . LYS A 1 108 ? -16.610 16.310 18.605 1.00 86.62 108 LYS A CA 1
ATOM 831 C C . LYS A 1 108 ? -17.526 15.677 19.649 1.00 86.62 108 LYS A C 1
ATOM 833 O O . LYS A 1 108 ? -18.359 16.363 20.237 1.00 86.62 108 LYS A O 1
ATOM 838 N N . THR A 1 109 ? -17.339 14.382 19.893 1.00 70.94 109 THR A N 1
ATOM 839 C CA . THR A 1 109 ? -18.113 13.623 20.881 1.00 70.94 109 THR A CA 1
ATOM 840 C C . THR A 1 109 ? -17.876 14.152 22.298 1.00 70.94 109 THR A C 1
ATOM 842 O O . THR A 1 109 ? -18.827 14.265 23.063 1.00 70.94 109 THR A O 1
ATOM 845 N N . TYR A 1 110 ? -16.644 14.554 22.634 1.00 61.69 110 TYR A N 1
ATOM 846 C CA . TYR A 1 110 ? -16.328 15.166 23.932 1.00 61.69 110 TYR A CA 1
ATOM 847 C C . TYR A 1 110 ? -16.831 16.605 24.080 1.00 61.69 110 TYR A C 1
ATOM 849 O O . TYR A 1 110 ? -17.196 16.997 25.178 1.00 61.69 110 TYR A O 1
ATOM 857 N N . SER A 1 111 ? -16.872 17.396 23.004 1.00 60.50 111 SER A N 1
ATOM 858 C CA . SER A 1 111 ? -17.384 18.778 23.050 1.00 60.50 111 SER A CA 1
ATOM 859 C C . SER A 1 111 ? -18.913 18.888 23.124 1.00 60.50 111 SER A C 1
ATOM 861 O O . SER A 1 111 ? -19.435 19.991 23.257 1.00 60.50 111 SER A O 1
ATOM 863 N N . CYS A 1 112 ? -19.629 17.766 22.999 1.00 51.47 112 CYS A N 1
ATOM 864 C CA . CYS A 1 112 ? -21.089 17.699 23.079 1.00 51.47 112 CYS A CA 1
ATOM 865 C C . CYS A 1 112 ? -21.593 17.136 24.429 1.00 51.47 112 CYS A C 1
ATOM 867 O O . CYS A 1 112 ? -22.786 16.852 24.556 1.00 51.47 112 CYS A O 1
ATOM 869 N N . VAL A 1 113 ? -20.694 16.970 25.410 1.00 45.44 113 VAL A N 1
ATOM 870 C CA . VAL A 1 113 ? -20.976 16.566 26.800 1.00 45.44 113 VAL A CA 1
ATOM 871 C C . VAL A 1 113 ? -20.661 17.717 27.746 1.00 45.44 113 VAL A C 1
ATOM 873 O O . VAL A 1 113 ? -19.623 18.380 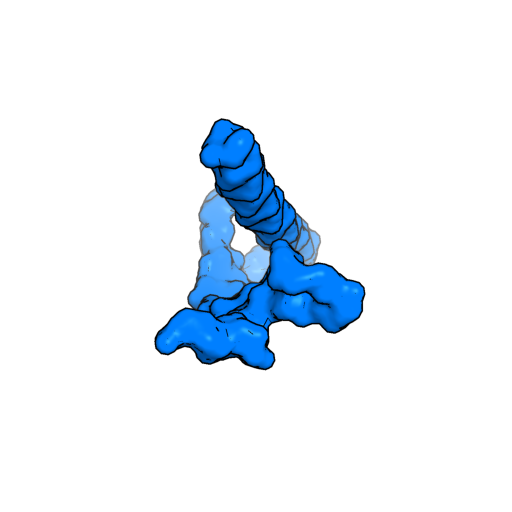27.532 1.00 45.44 113 VAL A O 1
#

Solvent-accessible surface area (backbone atoms only — not comparable to full-atom values): 6790 Å² total; per-residue (Å²): 126,78,68,67,68,74,80,51,68,48,74,50,75,54,75,53,73,46,72,57,61,61,56,98,93,37,82,42,76,75,64,36,26,42,34,33,36,40,37,41,40,33,70,55,87,97,58,66,93,91,51,73,42,79,47,76,50,77,50,78,43,74,70,44,61,73,82,76,42,69,92,49,67,67,60,55,50,54,52,49,52,49,55,53,50,54,48,54,50,50,51,53,52,50,52,50,52,53,52,50,53,54,52,52,53,52,51,55,60,56,74,74,104